Protein AF-A0A7V2ALF7-F1 (afdb_monomer)

Secondary structure (DSSP, 8-state):
-------SSS--SSSTTS-HHHHHHHHHHT--GGGS-EEESSHHHHHHHHHHT--EEE--SSS-HHHHHHHHHHHHT-

Mean predic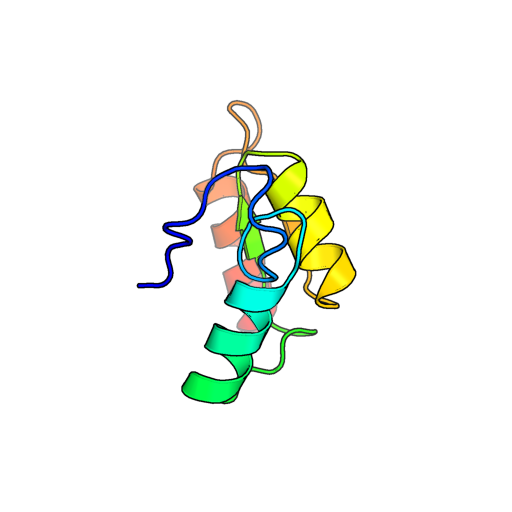ted aligned error: 2.84 Å

Sequence (78 aa):
VYHCPHGWDDGCDCRKPKPGMLYQAQRDFHLNLSHTYFLGDDDRDGEAALAAGCPFEKVTETRPLSSIVIPLIKTIKK

Radius of gyration: 13.53 Å; Cα contacts (8 Å, |Δi|>4): 97; chains: 1; bounding box: 29×20×36 Å

pLDDT: mean 95.74, std 6.19, range [54.25, 98.62]

Structure (mmCIF, N/CA/C/O backbone):
data_AF-A0A7V2ALF7-F1
#
_entry.id   AF-A0A7V2ALF7-F1
#
loop_
_atom_site.group_PDB
_atom_site.id
_atom_site.type_symbol
_atom_site.label_atom_id
_atom_site.label_alt_id
_atom_site.label_comp_id
_atom_site.label_asym_id
_atom_site.label_entity_id
_atom_site.label_seq_id
_atom_site.pdbx_PDB_ins_code
_atom_site.Cartn_x
_atom_site.Cartn_y
_atom_site.Cartn_z
_atom_site.occupancy
_atom_site.B_iso_or_equiv
_atom_site.auth_seq_id
_atom_site.auth_comp_id
_atom_site.auth_asym_id
_atom_site.auth_atom_id
_atom_site.pdbx_PDB_model_num
ATOM 1 N N . VAL A 1 1 ? -7.306 -14.161 -5.454 1.00 91.56 1 VAL A N 1
ATOM 2 C CA . VAL A 1 1 ? -5.907 -13.805 -5.111 1.00 91.56 1 VAL A CA 1
ATOM 3 C C . VAL A 1 1 ? -5.294 -13.146 -6.329 1.00 91.56 1 VAL A C 1
ATOM 5 O O . VAL A 1 1 ? -5.346 -13.746 -7.394 1.00 91.56 1 VAL A O 1
ATOM 8 N N . TYR A 1 2 ? -4.782 -11.923 -6.190 1.00 95.69 2 TYR A N 1
ATOM 9 C CA . TYR A 1 2 ? -4.123 -11.195 -7.279 1.00 95.69 2 TYR A CA 1
ATOM 10 C C . TYR A 1 2 ? -2.614 -11.390 -7.179 1.00 95.69 2 TYR A C 1
ATOM 12 O O . TYR A 1 2 ? -2.055 -11.346 -6.085 1.00 95.69 2 TYR A O 1
ATOM 20 N N . HIS A 1 3 ? -1.966 -11.623 -8.313 1.00 96.44 3 HIS A N 1
ATOM 21 C CA . HIS A 1 3 ? -0.516 -11.706 -8.412 1.00 96.44 3 HIS A CA 1
ATOM 22 C C . HIS A 1 3 ? -0.093 -11.159 -9.773 1.00 96.44 3 HIS A C 1
ATOM 24 O O . HIS A 1 3 ? -0.838 -11.267 -10.747 1.00 96.44 3 HIS A O 1
ATOM 30 N N . CYS A 1 4 ? 1.097 -10.572 -9.841 1.00 97.25 4 CYS A N 1
ATOM 31 C CA . CYS A 1 4 ? 1.658 -10.100 -11.097 1.00 97.25 4 CYS A CA 1
ATOM 32 C C . CYS A 1 4 ? 2.720 -11.109 -11.563 1.00 97.25 4 CYS A C 1
ATOM 34 O O . CYS A 1 4 ? 3.729 -11.255 -10.871 1.00 97.25 4 CYS A O 1
ATOM 36 N N . PRO A 1 5 ? 2.506 -11.819 -12.686 1.00 96.75 5 PRO A N 1
ATOM 37 C CA . PRO A 1 5 ? 3.444 -12.831 -13.182 1.00 96.75 5 PRO A CA 1
ATOM 38 C C . PRO A 1 5 ? 4.599 -12.236 -14.006 1.00 96.75 5 PRO A C 1
ATOM 40 O O . PRO A 1 5 ? 5.483 -12.967 -14.438 1.00 96.75 5 PRO A O 1
ATOM 43 N N . HIS A 1 6 ? 4.571 -10.925 -14.249 1.00 97.69 6 HIS A N 1
ATOM 44 C CA . HIS A 1 6 ? 5.472 -10.232 -15.163 1.00 97.69 6 HIS A CA 1
ATOM 45 C C . HIS A 1 6 ? 6.842 -9.920 -14.550 1.00 97.69 6 HIS A C 1
ATOM 47 O O . HIS A 1 6 ? 6.975 -9.671 -13.341 1.00 97.69 6 HIS A O 1
ATOM 53 N N . GLY A 1 7 ? 7.842 -9.867 -15.428 1.00 95.06 7 GLY A N 1
ATOM 54 C CA . GLY A 1 7 ? 9.171 -9.346 -15.153 1.00 95.06 7 GLY A CA 1
ATOM 55 C C . GLY A 1 7 ? 9.169 -7.840 -14.879 1.00 95.06 7 GLY A C 1
ATOM 56 O O . GLY A 1 7 ? 8.153 -7.151 -14.981 1.00 95.06 7 GLY A O 1
ATOM 57 N N . TRP A 1 8 ? 10.332 -7.319 -14.491 1.00 93.38 8 TRP A N 1
ATOM 58 C CA . TRP A 1 8 ? 10.495 -5.899 -14.169 1.00 93.38 8 TRP A CA 1
ATOM 59 C C . TRP A 1 8 ? 10.364 -4.986 -15.394 1.00 93.38 8 TRP A C 1
ATOM 61 O O . TRP A 1 8 ? 9.793 -3.905 -15.272 1.00 93.38 8 TRP A O 1
ATOM 71 N N . ASP A 1 9 ? 10.815 -5.450 -16.559 1.00 95.56 9 ASP A N 1
ATOM 72 C CA . ASP A 1 9 ? 10.884 -4.658 -17.794 1.00 95.56 9 ASP A CA 1
ATOM 73 C C . ASP A 1 9 ? 9.692 -4.883 -18.741 1.00 95.56 9 ASP A C 1
ATOM 75 O O . ASP A 1 9 ? 9.602 -4.255 -19.792 1.00 95.56 9 ASP A O 1
ATOM 79 N N . ASP A 1 10 ? 8.728 -5.724 -18.354 1.00 96.44 10 ASP A N 1
ATOM 80 C CA . ASP A 1 10 ? 7.556 -6.068 -19.179 1.00 96.44 10 ASP A CA 1
ATOM 81 C C . ASP A 1 10 ? 6.566 -4.899 -19.348 1.00 96.44 10 ASP A C 1
ATOM 83 O O . ASP A 1 10 ? 5.543 -5.029 -20.018 1.00 96.44 10 ASP A O 1
ATOM 87 N N . GLY A 1 11 ? 6.802 -3.764 -18.684 1.00 94.88 11 GLY A N 1
ATOM 88 C CA . GLY A 1 11 ? 5.956 -2.572 -18.785 1.00 94.88 11 GLY A CA 1
ATOM 89 C C . GLY A 1 11 ? 4.539 -2.735 -18.218 1.00 94.88 11 GLY A C 1
ATOM 90 O O . GLY A 1 11 ? 3.736 -1.811 -18.334 1.00 94.88 11 GLY A O 1
ATOM 91 N N . CYS A 1 12 ? 4.225 -3.864 -17.573 1.00 97.00 12 CYS A N 1
ATOM 92 C CA . CYS A 1 12 ? 2.884 -4.177 -17.076 1.00 97.00 12 CYS A CA 1
ATOM 93 C C . CYS A 1 12 ? 2.368 -3.152 -16.056 1.00 97.00 12 CYS A C 1
ATOM 95 O O . CYS A 1 12 ? 3.159 -2.497 -15.378 1.00 97.00 12 CYS A O 1
ATOM 97 N N . ASP A 1 13 ? 1.046 -3.065 -15.883 1.00 96.81 13 ASP A N 1
ATOM 98 C CA . ASP A 1 13 ? 0.425 -2.173 -14.892 1.00 96.81 13 ASP A CA 1
ATOM 99 C C . ASP A 1 13 ? 0.117 -2.840 -13.544 1.00 96.81 13 ASP A C 1
ATOM 101 O O . ASP A 1 13 ? -0.247 -2.161 -12.585 1.00 96.81 13 ASP A O 1
ATOM 105 N N . CYS A 1 14 ? 0.286 -4.163 -13.438 1.00 97.06 14 CYS A N 1
ATOM 106 C CA . CYS A 1 14 ? -0.015 -4.904 -12.210 1.00 97.06 14 CYS A CA 1
ATOM 107 C C . CYS A 1 14 ? 1.076 -4.824 -11.144 1.00 97.06 14 CYS A C 1
ATOM 109 O O . CYS A 1 14 ? 0.779 -4.955 -9.957 1.00 97.06 14 CYS A O 1
ATOM 111 N N . ARG A 1 15 ? 2.342 -4.674 -11.539 1.00 97.31 15 ARG A N 1
ATOM 112 C CA . ARG A 1 15 ? 3.463 -4.796 -10.609 1.00 97.31 15 ARG A CA 1
ATOM 113 C C . ARG A 1 15 ? 3.570 -3.543 -9.746 1.00 97.31 15 ARG A C 1
ATOM 115 O O . ARG A 1 15 ? 3.786 -2.455 -10.274 1.00 97.31 15 ARG A O 1
ATOM 122 N N . LYS A 1 16 ? 3.516 -3.707 -8.420 1.00 97.69 16 LYS A N 1
ATOM 123 C CA . LYS A 1 16 ? 3.851 -2.636 -7.466 1.00 97.69 16 LYS A CA 1
ATOM 124 C C . LYS A 1 16 ? 5.229 -2.039 -7.818 1.00 97.69 16 LYS A C 1
ATOM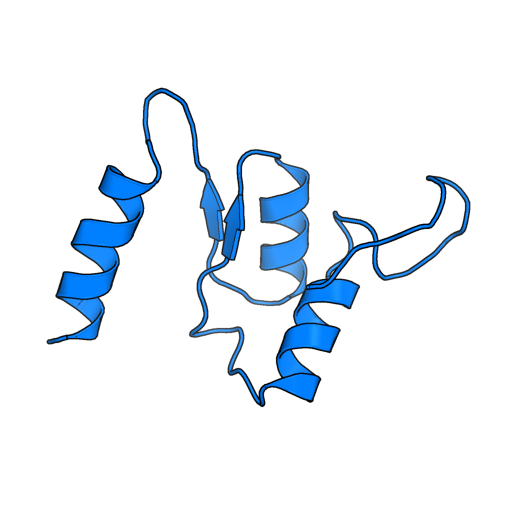 126 O O . LYS A 1 16 ? 6.165 -2.819 -8.032 1.00 97.69 16 LYS A O 1
ATOM 131 N N . PRO A 1 17 ? 5.374 -0.708 -7.892 1.00 97.56 17 PRO A N 1
ATOM 132 C CA . PRO A 1 17 ? 4.515 0.308 -7.273 1.00 97.56 17 PRO A CA 1
ATOM 133 C C . PRO A 1 17 ? 3.303 0.758 -8.102 1.00 97.56 17 PRO A C 1
ATOM 135 O O . PRO A 1 17 ? 2.580 1.659 -7.693 1.00 97.56 17 PRO A O 1
ATOM 138 N N . LYS A 1 18 ? 3.031 0.152 -9.262 1.00 98.19 18 LYS A N 1
ATOM 139 C CA . LYS A 1 18 ? 1.825 0.491 -10.019 1.00 98.19 18 LYS A CA 1
ATOM 140 C C . LYS A 1 18 ? 0.555 -0.036 -9.324 1.00 98.19 18 LYS A C 1
ATOM 142 O O . LYS A 1 18 ? 0.567 -1.139 -8.769 1.00 98.19 18 LYS A O 1
ATOM 147 N N . PRO A 1 19 ? -0.567 0.704 -9.397 1.00 98.38 19 PRO A N 1
ATOM 148 C CA . PRO A 1 19 ? -1.804 0.382 -8.680 1.00 98.38 19 PRO A CA 1
ATOM 149 C C . PRO A 1 19 ? -2.698 -0.655 -9.382 1.00 98.38 19 PRO A C 1
ATOM 151 O O . PRO A 1 19 ? -3.808 -0.915 -8.918 1.00 98.38 19 PRO A O 1
ATOM 154 N N . GLY A 1 20 ? -2.276 -1.252 -10.505 1.00 98.31 20 GLY A N 1
ATOM 155 C CA . GLY A 1 20 ? -3.176 -2.019 -11.375 1.00 98.31 20 GLY A CA 1
ATOM 156 C C . GLY A 1 20 ? -3.883 -3.188 -10.686 1.00 98.31 20 GLY A C 1
ATOM 157 O O . GLY A 1 20 ? -5.072 -3.397 -10.928 1.00 98.31 20 GLY A O 1
ATOM 158 N N . MET A 1 21 ? -3.207 -3.902 -9.775 1.00 98.12 21 MET A N 1
ATOM 159 C CA . MET A 1 21 ? -3.852 -4.967 -8.987 1.00 98.12 21 MET A CA 1
ATOM 160 C C . MET A 1 21 ? -4.904 -4.427 -8.007 1.00 98.12 21 MET A C 1
ATOM 162 O O . MET A 1 21 ? -5.924 -5.080 -7.799 1.00 98.12 21 MET A O 1
ATOM 166 N N . LEU A 1 22 ? -4.705 -3.233 -7.437 1.00 98.38 22 LEU A N 1
ATOM 167 C CA . LEU A 1 22 ? -5.686 -2.604 -6.545 1.00 98.38 22 LEU A CA 1
ATOM 168 C C . LEU A 1 22 ? -6.9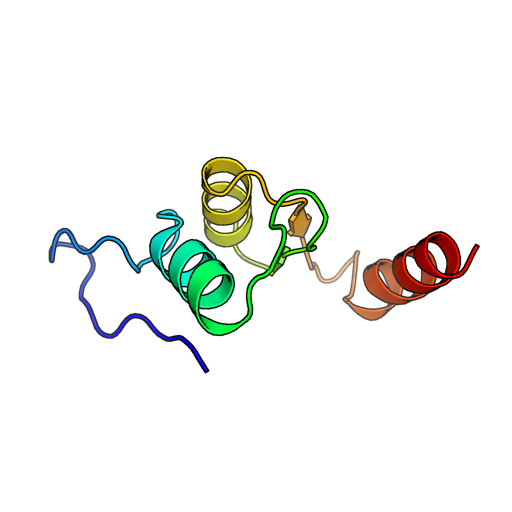33 -2.178 -7.323 1.00 98.38 22 LEU A C 1
ATOM 170 O O . LEU A 1 22 ? -8.049 -2.448 -6.889 1.00 98.38 22 LEU A O 1
ATOM 174 N N . TYR A 1 23 ? -6.762 -1.605 -8.517 1.00 98.50 23 TYR A N 1
ATOM 175 C CA . TYR A 1 23 ? 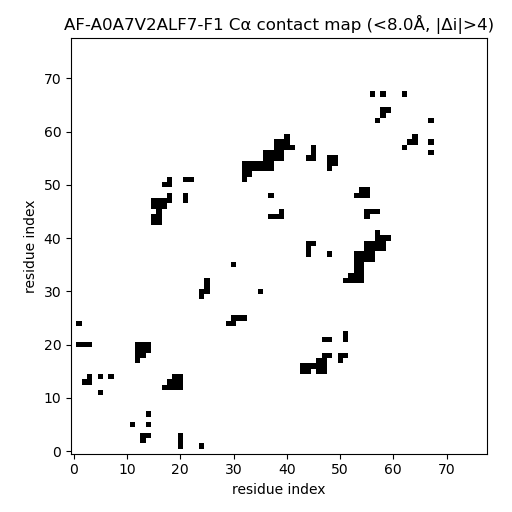-7.894 -1.290 -9.392 1.00 98.50 23 TYR A CA 1
ATOM 1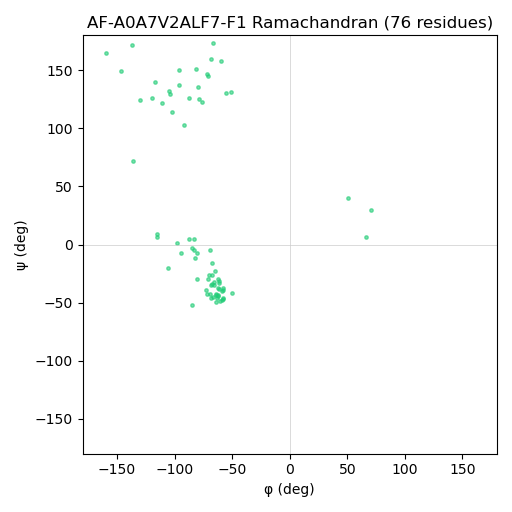76 C C . TYR A 1 23 ? -8.617 -2.537 -9.899 1.00 98.50 23 TYR A C 1
ATOM 178 O O . TYR A 1 23 ? -9.827 -2.497 -10.115 1.00 98.50 23 TYR A O 1
ATOM 186 N N . GLN A 1 24 ? -7.904 -3.648 -10.096 1.00 98.25 24 GLN A N 1
ATOM 187 C CA . GLN A 1 24 ? -8.545 -4.916 -10.426 1.00 98.25 24 GLN A CA 1
ATOM 188 C C . GLN A 1 24 ? -9.433 -5.390 -9.271 1.00 98.25 24 GLN 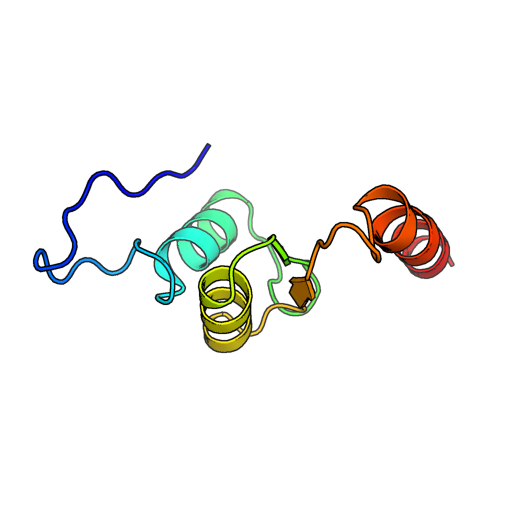A C 1
ATOM 190 O O . GLN A 1 24 ? -10.620 -5.617 -9.481 1.00 98.25 24 GLN A O 1
ATOM 195 N N . ALA A 1 25 ? -8.905 -5.403 -8.043 1.00 98.19 25 ALA A N 1
ATOM 196 C CA . ALA A 1 25 ? -9.690 -5.716 -6.851 1.00 98.19 25 ALA A CA 1
ATOM 197 C C . ALA A 1 25 ? -10.890 -4.772 -6.668 1.00 98.19 25 ALA A C 1
ATOM 199 O O . ALA A 1 25 ? -11.979 -5.223 -6.319 1.00 98.19 25 ALA A O 1
ATOM 200 N N . GLN A 1 26 ? -10.714 -3.479 -6.950 1.00 98.06 26 GLN A N 1
ATOM 201 C CA . GLN A 1 26 ? -11.791 -2.494 -6.917 1.00 98.06 26 GLN A CA 1
ATOM 202 C C . GLN A 1 26 ? -12.939 -2.863 -7.856 1.00 98.06 26 GLN A C 1
ATOM 204 O O . GLN A 1 26 ? -14.095 -2.788 -7.451 1.00 98.06 26 GLN A O 1
ATOM 209 N N . ARG A 1 27 ? -12.634 -3.242 -9.102 1.00 98.25 27 ARG A N 1
ATOM 210 C CA . ARG A 1 27 ? -13.654 -3.595 -10.098 1.00 98.25 27 ARG A CA 1
ATOM 211 C C . ARG A 1 27 ? -14.372 -4.888 -9.737 1.00 98.25 27 ARG A C 1
ATOM 213 O O . ARG A 1 27 ? -15.596 -4.910 -9.771 1.00 98.25 27 ARG A O 1
ATOM 220 N N . ASP A 1 28 ? -13.620 -5.914 -9.356 1.00 98.44 28 ASP A N 1
ATOM 221 C CA . ASP A 1 28 ? -14.161 -7.257 -9.127 1.00 98.44 28 ASP A CA 1
ATOM 222 C C . ASP A 1 28 ? -15.032 -7.325 -7.860 1.00 98.44 28 ASP A C 1
ATOM 224 O O . ASP A 1 28 ? -15.974 -8.112 -7.794 1.00 98.44 28 ASP A O 1
ATOM 228 N N . PHE A 1 29 ? -14.739 -6.486 -6.860 1.00 97.81 29 PHE A N 1
ATOM 229 C CA . PHE A 1 29 ? -15.448 -6.465 -5.574 1.00 97.81 29 PHE A CA 1
ATOM 230 C C . PHE A 1 29 ? -16.216 -5.167 -5.302 1.00 97.81 29 PHE A C 1
ATOM 232 O O . PHE A 1 29 ? -16.738 -4.989 -4.203 1.00 97.81 29 PHE A O 1
ATOM 239 N N . HIS A 1 30 ? -16.281 -4.257 -6.276 1.00 97.62 30 HIS A N 1
ATOM 240 C CA . HIS A 1 30 ? -16.925 -2.945 -6.146 1.00 97.62 30 HIS A CA 1
ATOM 241 C C . HIS A 1 30 ? -16.467 -2.156 -4.906 1.00 97.62 30 HIS A C 1
ATOM 243 O O . HIS A 1 30 ? -17.267 -1.516 -4.221 1.00 97.62 30 HIS A O 1
ATOM 249 N N . LEU A 1 31 ? -15.170 -2.213 -4.595 1.00 97.31 31 LEU A N 1
ATOM 250 C CA . LEU A 1 31 ? -14.612 -1.541 -3.421 1.00 97.31 31 LEU A CA 1
ATOM 251 C C . LEU A 1 31 ? -14.574 -0.026 -3.634 1.00 97.31 31 LEU A C 1
ATOM 253 O O . LEU A 1 31 ? -14.300 0.455 -4.731 1.00 97.31 31 LEU A O 1
ATOM 257 N N . ASN A 1 32 ? -14.761 0.737 -2.560 1.00 97.62 32 ASN A N 1
ATOM 258 C CA . ASN A 1 32 ? -14.341 2.131 -2.538 1.00 97.62 32 ASN A CA 1
ATOM 259 C C . ASN A 1 32 ? -12.915 2.203 -1.976 1.00 97.62 32 ASN A C 1
ATOM 261 O O . ASN A 1 32 ? -12.724 2.083 -0.762 1.00 97.62 32 ASN A O 1
ATOM 265 N N . LEU A 1 33 ? -11.913 2.374 -2.847 1.00 97.88 33 LEU A N 1
ATOM 266 C CA . LEU A 1 33 ? -10.506 2.332 -2.432 1.00 97.88 33 LEU A CA 1
ATOM 267 C C . LEU A 1 33 ? -10.136 3.434 -1.436 1.00 97.88 33 LEU A C 1
ATOM 269 O O . LEU A 1 33 ? -9.326 3.173 -0.553 1.00 97.88 33 LEU A O 1
ATOM 273 N N . SER A 1 34 ? -10.786 4.601 -1.473 1.00 97.31 34 SER A N 1
ATOM 274 C CA . SER A 1 34 ? -10.519 5.668 -0.495 1.00 97.31 34 SER A CA 1
ATOM 275 C C . SER A 1 34 ? -10.952 5.317 0.931 1.00 97.31 34 SER A C 1
ATOM 277 O O . SER A 1 34 ? -10.519 5.959 1.883 1.00 97.31 34 SER A O 1
ATOM 279 N N . HIS A 1 35 ? -11.783 4.284 1.092 1.00 95.19 35 HIS A N 1
ATOM 280 C CA . HIS A 1 35 ? -12.244 3.761 2.381 1.00 95.19 35 HIS A CA 1
ATOM 281 C C . HIS A 1 35 ? -11.744 2.327 2.635 1.00 95.19 35 HIS A C 1
ATOM 283 O O . HIS A 1 35 ? -12.185 1.668 3.576 1.00 95.19 35 HIS A O 1
ATOM 289 N N . THR A 1 36 ? -10.839 1.820 1.797 1.00 96.06 36 THR A N 1
ATOM 290 C CA . THR A 1 36 ? -10.291 0.464 1.901 1.00 96.06 36 THR A CA 1
ATOM 291 C C . THR A 1 36 ? -8.832 0.571 2.299 1.00 96.06 36 THR A C 1
ATOM 293 O O . THR A 1 36 ? -8.074 1.194 1.579 1.00 96.06 36 THR A O 1
ATOM 296 N N . TYR A 1 37 ? -8.415 -0.026 3.414 1.00 96.75 37 TYR A N 1
ATOM 297 C CA . TYR A 1 37 ? -7.005 -0.000 3.816 1.00 96.75 37 TYR A CA 1
ATOM 298 C C . TYR A 1 37 ? -6.181 -1.032 3.040 1.00 96.75 37 TYR A C 1
ATOM 300 O O . TYR A 1 37 ? -6.577 -2.196 2.947 1.00 96.75 37 TYR A O 1
ATOM 308 N N . PHE A 1 38 ? -5.003 -0.628 2.563 1.00 97.94 38 PHE A N 1
ATOM 309 C CA . PHE A 1 38 ? -3.969 -1.532 2.070 1.00 97.94 38 PHE A CA 1
ATOM 310 C C . PHE A 1 38 ? -2.847 -1.653 3.103 1.00 97.94 38 PHE A C 1
ATOM 312 O O . PHE A 1 38 ? -2.343 -0.657 3.618 1.00 97.94 38 PHE A O 1
ATOM 319 N N . LEU A 1 39 ? -2.482 -2.890 3.435 1.00 97.94 39 LEU A N 1
ATOM 320 C CA . LEU A 1 39 ? -1.489 -3.211 4.457 1.00 97.94 39 LEU A CA 1
ATOM 321 C C . LEU A 1 39 ? -0.349 -3.977 3.786 1.00 97.94 39 LEU A C 1
ATOM 323 O O . LEU A 1 39 ? -0.607 -4.989 3.133 1.00 97.94 39 LEU A O 1
ATOM 327 N N . GLY A 1 40 ? 0.888 -3.516 3.952 1.00 97.69 40 GLY A N 1
ATOM 328 C CA . GLY A 1 40 ? 2.063 -4.115 3.313 1.00 97.69 40 GLY A CA 1
ATOM 329 C C . GLY A 1 40 ? 3.360 -3.749 4.025 1.00 97.69 40 GLY A C 1
ATOM 330 O O . GLY A 1 40 ? 3.382 -2.852 4.864 1.00 97.69 40 GLY A O 1
ATOM 331 N N . ASP A 1 41 ? 4.430 -4.469 3.724 1.00 98.06 41 ASP A N 1
ATOM 332 C CA . ASP A 1 41 ? 5.743 -4.362 4.368 1.00 98.06 41 ASP A CA 1
ATOM 333 C C . ASP A 1 41 ? 6.796 -3.660 3.494 1.00 98.06 41 ASP A C 1
ATOM 335 O O . ASP A 1 41 ? 7.778 -3.121 4.011 1.00 98.06 41 ASP A O 1
ATOM 339 N N . ASP A 1 42 ? 6.572 -3.598 2.181 1.00 98.12 42 ASP A N 1
ATOM 340 C CA . ASP A 1 42 ? 7.480 -2.987 1.211 1.00 98.12 42 ASP A CA 1
ATOM 341 C C . ASP A 1 42 ? 7.078 -1.535 0.892 1.00 98.12 42 ASP A C 1
ATOM 343 O O . ASP A 1 42 ? 5.900 -1.178 0.898 1.00 98.12 42 ASP A O 1
ATOM 347 N N . ASP A 1 43 ? 8.042 -0.674 0.561 1.00 98.06 43 ASP A N 1
ATOM 348 C CA . ASP A 1 43 ? 7.748 0.714 0.167 1.00 98.06 43 ASP A CA 1
ATOM 349 C C . ASP A 1 43 ? 6.886 0.785 -1.103 1.00 98.06 43 ASP A C 1
ATOM 351 O O . ASP A 1 43 ? 5.996 1.631 -1.216 1.00 98.06 43 ASP A O 1
ATOM 355 N N . ARG A 1 44 ? 7.047 -0.186 -2.011 1.00 98.12 44 ARG A N 1
ATOM 356 C CA . ARG A 1 44 ? 6.231 -0.299 -3.226 1.00 98.12 44 ARG A CA 1
ATOM 357 C C . ARG A 1 44 ? 4.759 -0.582 -2.923 1.00 98.12 44 ARG A C 1
ATOM 359 O O . ARG A 1 44 ? 3.916 -0.305 -3.775 1.00 98.12 44 ARG A O 1
ATOM 366 N N . ASP A 1 45 ? 4.428 -1.140 -1.753 1.00 98.38 45 ASP A N 1
ATOM 367 C CA . ASP A 1 45 ? 3.034 -1.257 -1.308 1.00 98.38 45 ASP A CA 1
ATOM 368 C C . ASP A 1 45 ? 2.422 0.113 -1.033 1.00 98.38 45 ASP A C 1
ATOM 370 O O . ASP A 1 45 ? 1.313 0.396 -1.492 1.00 98.38 45 ASP A O 1
ATOM 374 N N . GLY A 1 46 ? 3.168 0.971 -0.336 1.00 98.44 46 GLY A N 1
ATOM 375 C CA . GLY A 1 46 ? 2.742 2.331 -0.031 1.00 98.44 46 GLY A CA 1
ATOM 376 C C . GLY A 1 46 ? 2.585 3.185 -1.282 1.00 98.44 46 GLY A C 1
ATOM 377 O O . GLY A 1 46 ? 1.578 3.875 -1.429 1.00 98.44 46 GLY A O 1
ATOM 378 N N . GLU A 1 47 ? 3.526 3.090 -2.221 1.00 98.62 47 GLU A N 1
ATOM 379 C CA . GLU A 1 47 ? 3.444 3.798 -3.504 1.00 98.62 47 GLU A CA 1
ATOM 380 C C . GLU A 1 47 ? 2.236 3.348 -4.339 1.00 98.62 47 GLU A C 1
ATOM 382 O O . GLU A 1 47 ? 1.501 4.187 -4.866 1.00 98.62 47 GLU A O 1
ATOM 387 N N . ALA A 1 48 ? 1.975 2.037 -4.404 1.00 98.62 48 ALA A N 1
ATOM 388 C CA . ALA A 1 48 ? 0.811 1.505 -5.108 1.00 98.62 48 ALA A CA 1
ATOM 389 C C . ALA A 1 48 ? -0.506 1.956 -4.466 1.00 98.62 48 ALA A C 1
ATOM 391 O O . ALA A 1 48 ? -1.434 2.340 -5.181 1.00 98.62 48 ALA A O 1
ATOM 392 N N . ALA A 1 49 ? -0.590 1.948 -3.134 1.00 98.50 49 ALA A N 1
ATOM 393 C CA . ALA A 1 49 ? -1.761 2.440 -2.416 1.00 98.50 49 ALA A CA 1
ATOM 394 C C . ALA A 1 49 ? -1.988 3.937 -2.644 1.00 98.50 49 ALA A C 1
ATOM 396 O O . ALA A 1 49 ? -3.107 4.336 -2.967 1.00 98.50 49 ALA A O 1
ATOM 397 N N . LEU A 1 50 ? -0.933 4.752 -2.557 1.00 98.50 50 LEU A N 1
ATOM 398 C CA . LEU A 1 50 ? -1.010 6.188 -2.816 1.00 98.50 50 LEU A CA 1
ATOM 399 C C . LEU A 1 50 ? -1.507 6.468 -4.239 1.00 98.50 50 LEU A C 1
ATOM 401 O O . LEU A 1 50 ? -2.446 7.242 -4.414 1.00 98.50 50 LEU A O 1
ATOM 405 N N . ALA A 1 51 ? -0.937 5.794 -5.244 1.00 98.50 51 ALA A N 1
ATOM 406 C CA . ALA A 1 51 ? -1.374 5.914 -6.634 1.00 98.50 51 ALA A CA 1
ATOM 407 C C . ALA A 1 51 ? -2.839 5.477 -6.827 1.00 98.50 51 ALA A C 1
ATOM 409 O O . ALA A 1 51 ? -3.560 6.043 -7.647 1.00 98.50 51 ALA A O 1
ATOM 410 N N . ALA A 1 52 ? -3.304 4.498 -6.047 1.00 98.31 52 ALA A N 1
ATOM 411 C CA . ALA A 1 52 ? -4.685 4.031 -6.068 1.00 98.31 52 ALA A CA 1
ATOM 412 C C . ALA A 1 52 ? -5.668 4.904 -5.262 1.00 98.31 52 ALA A C 1
ATOM 414 O O . ALA A 1 52 ? -6.873 4.662 -5.328 1.00 98.31 52 ALA A O 1
ATOM 415 N N . GLY A 1 53 ? -5.187 5.897 -4.503 1.00 98.12 53 GLY A N 1
ATOM 416 C CA . GLY A 1 53 ? -6.015 6.698 -3.596 1.00 98.12 53 GLY A CA 1
ATOM 417 C C . GLY A 1 53 ? -6.493 5.920 -2.366 1.00 98.12 53 GLY A C 1
ATOM 418 O O . GLY A 1 53 ? -7.574 6.183 -1.848 1.00 98.12 53 GLY A O 1
ATOM 419 N N . CYS A 1 54 ? -5.708 4.938 -1.930 1.00 97.06 54 CYS A N 1
ATOM 420 C CA . CYS A 1 54 ? -6.017 4.004 -0.859 1.00 97.06 54 CYS A CA 1
ATOM 421 C C . CYS A 1 54 ? -5.231 4.355 0.422 1.00 97.06 54 CYS A C 1
ATOM 423 O O . CYS A 1 54 ? -4.019 4.572 0.344 1.00 97.06 54 CYS A O 1
ATOM 425 N N . PRO A 1 55 ? -5.873 4.405 1.608 1.00 97.19 55 PRO A N 1
ATOM 426 C CA . PRO A 1 55 ? -5.164 4.485 2.882 1.00 97.19 55 PRO A CA 1
ATOM 427 C C . PRO A 1 55 ? -4.158 3.339 3.046 1.00 97.19 55 PRO A C 1
ATOM 429 O O . PRO A 1 55 ? -4.511 2.170 2.889 1.00 97.19 55 PRO A O 1
ATOM 432 N N . PHE A 1 56 ? -2.918 3.666 3.407 1.00 98.12 56 PHE A N 1
ATOM 433 C CA . PHE A 1 56 ? -1.841 2.694 3.579 1.00 98.12 56 PHE A CA 1
ATOM 434 C C . PHE A 1 56 ? -1.335 2.658 5.016 1.00 98.12 56 PHE A C 1
ATOM 436 O O . PHE A 1 56 ? -1.141 3.703 5.637 1.00 98.12 56 PHE A O 1
ATOM 443 N N . GLU A 1 57 ? -1.057 1.457 5.517 1.00 97.81 57 GLU A N 1
ATOM 444 C CA . GLU A 1 57 ? -0.319 1.268 6.763 1.00 97.81 57 GLU A CA 1
ATOM 445 C C . GLU A 1 57 ? 0.821 0.271 6.561 1.00 97.81 57 GLU A C 1
ATOM 447 O O . GLU A 1 57 ? 0.605 -0.876 6.153 1.00 97.81 57 GLU A O 1
ATOM 452 N N . LYS A 1 58 ? 2.042 0.715 6.883 1.00 98.00 58 LYS A N 1
ATOM 453 C CA . LYS A 1 58 ? 3.242 -0.112 6.773 1.00 98.00 58 LYS A CA 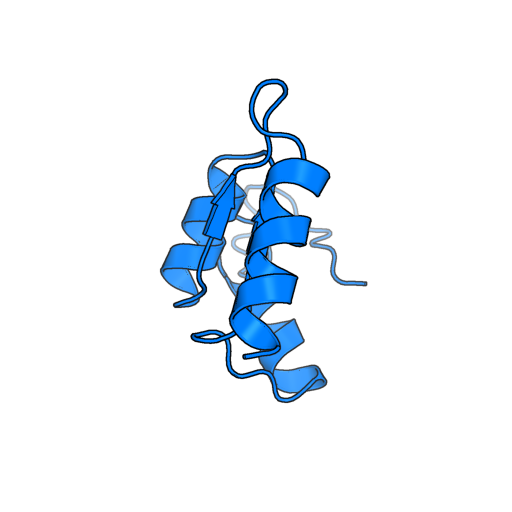1
ATOM 454 C C . LYS A 1 58 ? 3.337 -1.072 7.950 1.00 98.00 58 LYS A C 1
ATOM 456 O O . LYS A 1 58 ? 3.343 -0.649 9.109 1.00 98.00 58 LYS A O 1
ATOM 461 N N . VAL A 1 59 ? 3.456 -2.355 7.640 1.00 98.19 59 VAL A N 1
ATOM 462 C CA . VAL A 1 59 ? 3.714 -3.416 8.609 1.00 98.19 59 VAL A CA 1
ATOM 463 C C . VAL A 1 59 ? 5.220 -3.538 8.794 1.00 98.19 59 VAL A C 1
ATOM 465 O O . VAL A 1 59 ? 5.965 -3.698 7.831 1.00 98.19 59 VAL A O 1
ATOM 468 N N . THR A 1 60 ? 5.674 -3.455 10.039 1.00 97.69 60 THR A N 1
ATOM 469 C CA . THR A 1 60 ? 7.089 -3.612 10.400 1.00 97.69 60 THR A CA 1
ATOM 470 C C . THR A 1 60 ? 7.215 -4.480 11.648 1.00 97.69 60 THR A C 1
ATOM 472 O O . THR A 1 60 ? 6.223 -4.770 12.319 1.00 97.69 60 THR A O 1
ATOM 475 N N . GLU A 1 61 ? 8.439 -4.862 12.011 1.00 96.56 61 GLU A N 1
ATOM 476 C CA . GLU A 1 61 ? 8.698 -5.593 13.260 1.00 96.56 61 GLU A CA 1
ATOM 477 C C . GLU A 1 61 ? 8.233 -4.813 14.500 1.00 96.56 61 GLU A C 1
ATOM 479 O O . GLU A 1 61 ? 7.641 -5.378 15.417 1.00 96.56 61 GLU A O 1
ATOM 484 N N . THR A 1 62 ? 8.445 -3.494 14.510 1.00 97.25 62 THR A N 1
ATOM 485 C CA . THR A 1 62 ? 8.032 -2.603 15.605 1.00 97.25 62 THR A CA 1
ATOM 486 C C . THR A 1 62 ? 6.563 -2.185 15.526 1.00 97.25 62 THR A C 1
ATOM 488 O O . THR A 1 62 ? 6.026 -1.648 16.495 1.00 97.25 62 THR A O 1
ATOM 491 N N . ARG A 1 63 ? 5.894 -2.443 14.396 1.00 96.50 63 ARG A N 1
ATOM 492 C CA . ARG A 1 63 ? 4.480 -2.140 14.158 1.00 96.50 63 ARG A CA 1
ATOM 493 C C . ARG A 1 63 ? 3.791 -3.333 13.474 1.00 96.50 63 ARG A C 1
ATOM 495 O O . ARG A 1 63 ? 3.472 -3.275 12.284 1.00 96.50 63 ARG A O 1
ATOM 502 N N . PRO A 1 64 ? 3.564 -4.435 14.213 1.00 97.19 64 PRO A N 1
ATOM 503 C CA . PRO A 1 64 ? 3.002 -5.659 13.655 1.00 97.19 64 PRO A CA 1
ATOM 504 C C . PRO A 1 64 ? 1.537 -5.478 13.248 1.00 97.19 64 PRO A C 1
ATOM 506 O O . PRO A 1 64 ? 0.827 -4.623 13.785 1.00 97.19 64 PRO A O 1
ATOM 509 N N . LEU A 1 65 ? 1.051 -6.359 12.370 1.00 96.81 65 LEU A N 1
ATOM 510 C CA . LEU A 1 65 ? -0.306 -6.317 11.813 1.00 96.81 65 LEU A CA 1
ATOM 511 C C . LEU A 1 65 ? -1.406 -6.168 12.878 1.00 96.81 65 LEU A C 1
ATOM 513 O O . LEU A 1 65 ? -2.329 -5.375 12.711 1.00 96.81 65 LEU A O 1
ATOM 517 N N . SER A 1 66 ? -1.297 -6.880 14.002 1.00 96.50 66 SER A N 1
ATOM 518 C CA . SER A 1 66 ? -2.272 -6.813 15.099 1.00 96.50 66 SER A CA 1
ATOM 519 C C . SER A 1 66 ? -2.377 -5.412 15.713 1.00 96.50 66 SER A C 1
ATOM 521 O O . SER A 1 66 ? -3.481 -4.957 16.012 1.00 96.50 66 SER A O 1
ATOM 523 N N . SER A 1 67 ? -1.250 -4.706 15.848 1.00 96.88 67 SER A N 1
ATOM 524 C CA . SER A 1 67 ? -1.203 -3.341 16.389 1.00 96.88 67 SER A CA 1
ATOM 525 C C . SER A 1 67 ? -1.878 -2.316 15.476 1.00 96.88 67 SER A C 1
ATOM 527 O O . SER A 1 67 ? -2.390 -1.314 15.965 1.00 96.88 67 SER A O 1
ATOM 529 N N . ILE A 1 68 ? -1.926 -2.587 14.168 1.00 96.38 68 ILE A N 1
ATOM 530 C CA . ILE A 1 68 ? -2.585 -1.746 13.164 1.00 96.38 68 ILE A CA 1
ATOM 531 C C . ILE A 1 68 ? -4.075 -2.095 13.085 1.00 96.38 68 ILE A C 1
ATOM 533 O O . ILE A 1 68 ? -4.940 -1.233 13.215 1.00 96.38 68 ILE A O 1
ATOM 537 N N . VAL A 1 69 ? -4.396 -3.378 12.917 1.00 95.62 69 VAL A N 1
ATOM 538 C CA . VAL A 1 69 ? -5.754 -3.835 12.595 1.00 95.62 69 VAL A CA 1
ATOM 539 C C . VAL A 1 69 ? -6.709 -3.720 13.786 1.00 95.62 69 VAL A C 1
ATOM 541 O O . VAL A 1 69 ? -7.862 -3.325 13.606 1.00 95.62 69 VAL A O 1
ATOM 544 N N . ILE A 1 70 ? -6.261 -4.029 15.010 1.00 95.81 70 ILE A N 1
ATOM 545 C CA . ILE A 1 70 ? -7.1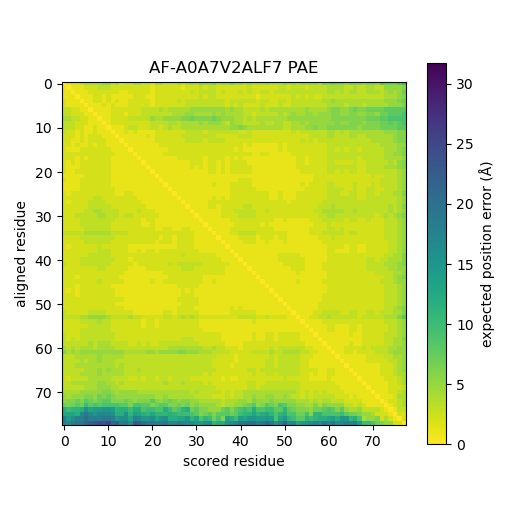43 -4.011 16.191 1.00 95.81 70 ILE A CA 1
ATOM 546 C C . ILE A 1 70 ? -7.725 -2.605 16.441 1.00 95.81 70 ILE A C 1
ATOM 548 O O . ILE A 1 70 ? -8.944 -2.505 16.615 1.00 95.81 70 ILE A O 1
ATOM 552 N N . PRO A 1 71 ? -6.929 -1.516 16.455 1.00 93.94 71 PRO A N 1
ATOM 553 C CA . PRO A 1 71 ? -7.470 -0.163 16.554 1.00 93.94 71 PRO A CA 1
ATOM 554 C C . PRO A 1 71 ? -8.370 0.218 15.376 1.00 93.94 71 PRO A C 1
ATOM 556 O O . PRO A 1 71 ? -9.454 0.746 15.611 1.00 93.94 71 PRO A O 1
ATOM 559 N N . LEU A 1 72 ? -7.975 -0.089 14.132 1.00 91.00 72 LEU A N 1
ATOM 560 C CA . LEU A 1 72 ? -8.755 0.268 12.938 1.00 91.00 72 LEU A CA 1
ATOM 561 C C . LEU A 1 72 ? -10.170 -0.319 12.979 1.00 91.00 72 LEU A C 1
ATOM 563 O O . LEU A 1 72 ? -11.148 0.401 12.780 1.00 91.00 72 LEU A O 1
ATOM 567 N N . ILE A 1 73 ? -10.302 -1.602 13.327 1.00 90.56 73 ILE A N 1
ATOM 568 C CA . ILE A 1 73 ? -11.613 -2.256 13.442 1.00 90.56 73 ILE A CA 1
ATOM 569 C C . ILE A 1 73 ? -12.466 -1.604 14.539 1.00 90.56 73 ILE A C 1
ATOM 571 O O . ILE A 1 73 ? -13.678 -1.471 14.375 1.00 90.56 73 ILE A O 1
ATOM 575 N N . LYS A 1 74 ? -11.861 -1.187 15.660 1.00 90.38 74 LYS A N 1
ATOM 576 C CA . LYS A 1 74 ? -12.587 -0.490 16.736 1.00 90.38 74 LYS A CA 1
ATOM 577 C C . LYS A 1 74 ? -13.097 0.881 16.294 1.00 90.38 74 LYS A C 1
ATOM 579 O O . LYS A 1 74 ? -14.167 1.279 16.742 1.00 90.38 74 LYS A O 1
ATOM 584 N N . THR A 1 75 ? -12.355 1.581 15.439 1.00 84.88 75 THR A N 1
ATOM 585 C CA . THR A 1 75 ? -12.762 2.877 14.881 1.00 84.88 75 THR A CA 1
ATOM 586 C C . THR A 1 75 ? -13.894 2.727 13.869 1.00 84.88 75 THR A C 1
ATOM 588 O O . THR A 1 75 ? -14.844 3.491 13.927 1.00 84.88 75 THR A O 1
ATOM 591 N N . ILE A 1 76 ? -13.836 1.719 12.993 1.00 79.31 76 ILE A N 1
ATOM 592 C CA . ILE A 1 76 ? -14.850 1.484 11.946 1.00 79.31 76 ILE A CA 1
ATOM 593 C C . ILE A 1 76 ? -16.197 1.011 12.528 1.00 79.31 76 ILE A C 1
ATOM 595 O O . ILE A 1 76 ? -17.239 1.199 11.912 1.00 79.31 76 ILE A O 1
ATOM 599 N N . LYS A 1 77 ? -16.190 0.371 13.706 1.00 73.06 77 LYS A N 1
ATOM 600 C CA . LYS A 1 77 ? -17.406 -0.119 14.383 1.00 73.06 77 LYS A CA 1
ATOM 601 C C . LYS A 1 77 ? -18.132 0.929 15.239 1.00 73.06 77 LYS A C 1
ATOM 603 O O . LYS A 1 77 ? -19.147 0.582 15.841 1.00 73.06 77 LYS A O 1
ATOM 608 N N . LYS A 1 78 ? -17.598 2.144 15.356 1.00 54.25 78 LYS A N 1
ATOM 609 C CA . LYS A 1 78 ? -18.283 3.275 15.993 1.00 54.25 78 LYS A CA 1
ATO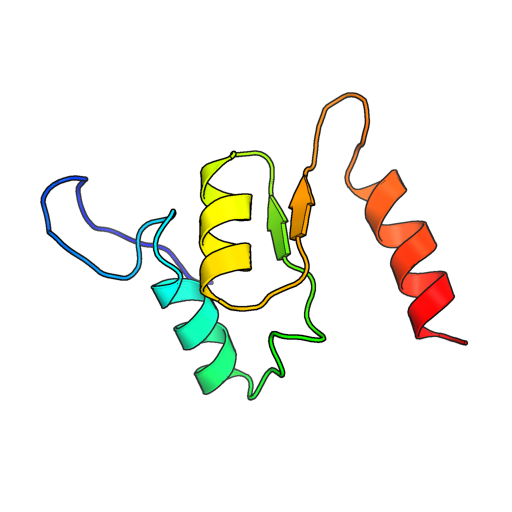M 610 C C . LYS A 1 78 ? -19.048 4.070 14.949 1.00 54.25 78 LYS A C 1
ATOM 612 O O . LYS A 1 78 ? -20.145 4.539 15.311 1.00 54.25 78 LYS A O 1
#

Nearest PDB structures (foldseek):
  3l8h-assembly4_D  TM=8.702E-01  e=2.593E-04  Bordetella bronchiseptica
  2fpw-assembly1_B  TM=7.976E-01  e=2.004E-03  Escherichia coli O157:H7
  4dcc-assembly1_A  TM=8.395E-01  e=2.672E-02  Bacteroides thetaiotaomicron
  3m9l-assembly1_A  TM=9.532E-01  e=1.469E-01  Pseudomonas protegens Pf-5
  1zs9-assembly1_A  TM=8.677E-01  e=1.802E-01  Homo sapiens

Solvent-accessible surface area (backbone atoms only — not comparable to full-atom values): 4640 Å² total; per-residue (Å²): 139,88,81,62,91,70,65,91,83,68,77,65,52,44,49,68,44,39,30,40,50,59,55,48,51,26,66,80,67,68,51,59,43,71,81,37,77,45,76,37,70,51,72,40,46,47,45,12,24,55,74,55,51,21,48,63,49,75,39,42,92,94,42,39,65,67,73,54,49,56,57,50,55,58,61,75,74,107

Foldseek 3Di:
DDDDPDDPPPPDQRDFLRQVSVVVVCVVVVDDQCPAEFEEADVSSVSNSVNVNHHYDHADPVCHPCNVVVVVVVVVVD